Protein AF-R9HM45-F1 (afdb_monomer_lite)

Secondary structure (DSSP, 8-state):
------TT-SPPPEETTEEHHHHHHHHHHHHHHHHHHHHHHHHHHTTSS-HHHHHHHHHHHHHHHHHHHHHHHHHHHS-SSS----------HHHHHHH--

Sequence (101 aa):
MDFPVRKGLEAPLKVHGMYTRYFCIYCVVVGVMALVAVSFLTSAMSGKGSFLSFIVVLLIVAGISVAIRVVFINLSTEKKYTRFRKKVFVISNKDLLHSLK

pLDDT: mean 74.51, std 15.96, range [38.84, 94.06]

Organism: NCBI:txid1235787

Radius of gyration: 24.83 Å; chains: 1; bounding box: 42×24×76 Å

Foldseek 3Di:
DDDPDPPPPDDQDADVLAHPVLVVVLVVVLVVLVVVLVVQVVCVVVVNHDPVVSVVSVVVSVVVSVVSVVVRSVVSVPDPDDDPPPPPDPDDPVNVVVVVD

Structure (mmCIF, N/CA/C/O backbone):
data_AF-R9HM45-F1
#
_entry.id   AF-R9HM45-F1
#
loop_
_atom_site.group_PDB
_atom_site.id
_atom_site.type_symbol
_atom_site.label_atom_id
_atom_site.label_alt_id
_atom_site.label_comp_id
_atom_site.label_asym_id
_atom_site.label_entity_id
_atom_site.label_seq_id
_atom_site.pdbx_PDB_ins_code
_atom_site.Cartn_x
_atom_site.Cartn_y
_atom_site.Cartn_z
_atom_site.occupancy
_atom_site.B_iso_or_equiv
_atom_site.auth_seq_id
_atom_site.auth_comp_id
_atom_site.auth_asym_id
_atom_site.auth_atom_id
_atom_site.pdbx_PDB_model_num
ATOM 1 N N . MET A 1 1 ? -2.650 -6.641 48.552 1.00 40.75 1 MET A N 1
ATOM 2 C CA . MET A 1 1 ? -2.925 -5.279 48.036 1.00 40.75 1 MET A CA 1
ATOM 3 C C . MET A 1 1 ? -3.455 -5.458 46.628 1.00 40.75 1 MET A C 1
ATOM 5 O O . MET A 1 1 ? -2.704 -5.341 45.667 1.00 40.75 1 MET A O 1
ATOM 9 N N . ASP A 1 2 ? -4.725 -5.828 46.515 1.00 38.84 2 ASP A N 1
ATOM 10 C CA . ASP A 1 2 ? -5.346 -6.153 45.234 1.00 38.84 2 ASP A CA 1
ATOM 11 C C . ASP A 1 2 ? -6.107 -4.930 44.745 1.00 38.84 2 ASP A C 1
ATOM 13 O O . ASP A 1 2 ? -7.274 -4.706 45.060 1.00 38.84 2 ASP A O 1
ATOM 17 N N . PHE A 1 3 ? -5.396 -4.076 44.015 1.00 47.94 3 PHE A N 1
ATOM 18 C CA . PHE A 1 3 ? -6.027 -2.981 43.298 1.00 47.94 3 PHE A CA 1
ATOM 19 C C . PHE A 1 3 ? -6.924 -3.586 42.208 1.00 47.94 3 PHE A C 1
ATOM 21 O O . PHE A 1 3 ? -6.428 -4.376 41.399 1.00 47.94 3 PHE A O 1
ATOM 28 N N . PRO A 1 4 ? -8.220 -3.233 42.127 1.00 49.06 4 PRO A N 1
ATOM 29 C CA . PRO A 1 4 ? -9.076 -3.675 41.037 1.00 49.06 4 PRO A CA 1
ATOM 30 C C . PRO A 1 4 ? -8.650 -2.959 39.752 1.00 49.06 4 PRO A C 1
ATOM 32 O O . PRO A 1 4 ? -9.184 -1.916 39.370 1.00 49.06 4 PRO A O 1
ATOM 35 N N . VAL A 1 5 ? -7.646 -3.508 39.072 1.00 51.22 5 VAL A N 1
ATOM 36 C CA . VAL A 1 5 ? -7.232 -3.037 37.754 1.00 51.22 5 VAL A CA 1
ATOM 37 C C . VAL A 1 5 ? -8.321 -3.450 36.769 1.00 51.22 5 VAL A C 1
ATOM 39 O O . VAL A 1 5 ? -8.532 -4.635 36.505 1.00 51.22 5 VAL A O 1
ATOM 42 N N . ARG A 1 6 ? -9.046 -2.473 36.213 1.00 48.34 6 ARG A N 1
ATOM 43 C CA . ARG A 1 6 ? -10.008 -2.723 35.132 1.00 48.34 6 ARG A CA 1
ATOM 44 C C . ARG A 1 6 ? -9.257 -3.221 33.891 1.00 48.34 6 ARG A C 1
ATOM 46 O O . ARG A 1 6 ? -8.778 -2.419 33.091 1.00 48.34 6 ARG A O 1
ATOM 53 N N . LYS A 1 7 ? -9.195 -4.543 33.697 1.00 47.22 7 LYS A N 1
ATOM 54 C CA . LYS A 1 7 ? -8.789 -5.144 32.417 1.00 47.22 7 LYS A CA 1
ATOM 55 C C . LYS A 1 7 ? -9.766 -4.688 31.331 1.00 47.22 7 LYS A C 1
ATOM 57 O O . LYS A 1 7 ? -10.971 -4.912 31.440 1.00 47.22 7 LYS A O 1
ATOM 62 N N . GLY A 1 8 ? -9.248 -3.997 30.316 1.00 51.00 8 GLY A N 1
ATOM 6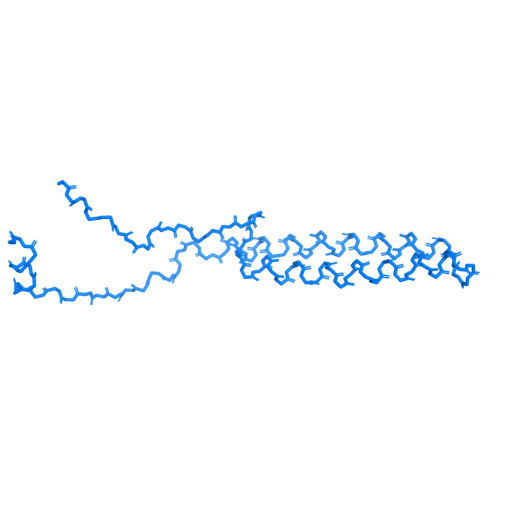3 C CA . GLY A 1 8 ? -10.043 -3.358 29.258 1.00 51.00 8 GLY A CA 1
ATOM 64 C C . GLY A 1 8 ? -9.914 -1.833 29.169 1.00 51.00 8 GLY A C 1
ATOM 65 O O . GLY A 1 8 ? -10.524 -1.240 28.283 1.00 51.00 8 GLY A O 1
ATOM 66 N N . LEU A 1 9 ? -9.111 -1.201 30.038 1.00 48.62 9 LEU A N 1
ATOM 67 C CA . LEU A 1 9 ? -8.637 0.183 29.858 1.00 48.62 9 LEU A CA 1
ATOM 68 C C . LEU A 1 9 ? -7.370 0.275 28.987 1.00 48.62 9 LEU A C 1
ATOM 70 O O . LEU A 1 9 ? -6.765 1.337 28.865 1.00 48.62 9 LEU A O 1
ATOM 74 N N . GLU A 1 10 ? -6.939 -0.843 28.413 1.00 54.09 10 GLU A N 1
ATOM 75 C CA . GLU A 1 10 ? -5.781 -0.897 27.535 1.00 54.09 10 GLU A CA 1
ATOM 76 C C . GLU A 1 10 ? -6.170 -0.250 26.210 1.00 54.09 10 GLU 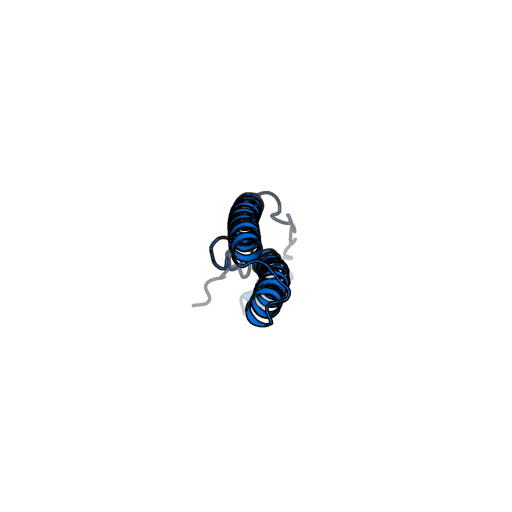A C 1
ATOM 78 O O . GLU A 1 10 ? -7.077 -0.713 25.510 1.00 54.09 10 GLU A O 1
ATOM 83 N N . ALA A 1 11 ? -5.517 0.866 25.881 1.00 56.66 11 ALA A N 1
ATOM 84 C CA . ALA A 1 11 ? -5.691 1.475 24.579 1.00 56.66 11 ALA A CA 1
ATOM 85 C C . ALA A 1 11 ? -5.301 0.421 23.527 1.00 56.66 11 ALA A C 1
ATOM 87 O O . ALA A 1 11 ? -4.177 -0.081 23.577 1.00 56.66 11 ALA A O 1
ATOM 88 N N . PRO A 1 12 ? -6.200 0.052 22.597 1.00 61.69 12 PRO A N 1
ATOM 89 C CA . PRO A 1 12 ? -5.870 -0.881 21.526 1.00 61.69 12 PRO A CA 1
ATOM 90 C C . PRO A 1 12 ? -4.562 -0.459 20.853 1.00 61.69 12 PRO A C 1
ATOM 92 O O . PRO A 1 12 ? -4.436 0.693 20.428 1.00 61.69 12 PRO A O 1
ATOM 95 N N . LEU A 1 13 ? -3.600 -1.387 20.794 1.00 62.00 13 LEU A N 1
ATOM 96 C CA . LEU A 1 13 ? -2.251 -1.125 20.301 1.00 62.00 13 LEU A CA 1
ATOM 97 C C . LEU A 1 13 ? -2.327 -0.511 18.895 1.00 62.00 13 LEU A C 1
ATOM 99 O O . LEU A 1 13 ? -2.862 -1.117 17.961 1.00 62.00 13 LEU A O 1
ATOM 103 N N . LYS A 1 14 ? -1.812 0.712 18.756 1.00 66.19 14 LYS A N 1
ATOM 104 C CA . LYS A 1 14 ? -1.684 1.391 17.468 1.00 66.19 14 LYS A CA 1
ATOM 105 C C . LYS A 1 14 ? -0.260 1.220 16.969 1.00 66.19 14 LYS A C 1
ATOM 107 O O . LYS A 1 14 ? 0.674 1.753 17.559 1.00 66.19 14 LYS A O 1
ATOM 112 N N . VAL A 1 15 ? -0.099 0.511 15.862 1.00 67.75 15 VAL A N 1
ATOM 113 C CA . VAL A 1 15 ? 1.180 0.401 15.161 1.00 67.75 15 VAL A CA 1
ATOM 114 C C . VAL A 1 15 ? 1.246 1.564 14.175 1.00 67.75 15 VAL A C 1
ATOM 116 O O . VAL A 1 15 ? 0.390 1.678 13.301 1.00 67.75 15 VAL A O 1
ATOM 119 N N . HIS A 1 16 ? 2.216 2.472 14.338 1.00 67.12 16 HIS A N 1
ATOM 120 C CA . HIS A 1 16 ? 2.373 3.654 13.471 1.00 67.12 16 HIS A CA 1
ATOM 121 C C . HIS A 1 16 ? 1.094 4.519 13.334 1.00 67.12 16 HIS A C 1
ATOM 123 O O . HIS A 1 16 ? 0.781 5.028 12.260 1.00 67.12 16 HIS A O 1
ATOM 129 N N . GLY A 1 17 ? 0.322 4.673 14.417 1.00 68.25 17 GLY A N 1
ATOM 130 C CA . GLY A 1 17 ? -0.931 5.448 14.421 1.00 68.25 17 GLY A CA 1
ATOM 131 C C . GLY A 1 17 ? -2.160 4.709 13.863 1.00 68.25 17 GLY A C 1
ATOM 132 O O . GLY A 1 17 ? -3.287 5.194 13.999 1.00 68.25 17 GLY A O 1
ATOM 133 N N . MET A 1 18 ? -1.983 3.503 13.316 1.00 76.62 18 MET A N 1
ATOM 134 C CA . MET A 1 18 ? -3.048 2.654 12.773 1.00 76.62 18 MET A CA 1
ATOM 135 C C . MET A 1 18 ? -3.385 1.501 13.723 1.00 76.62 18 MET A C 1
ATOM 137 O O . MET A 1 18 ? -2.506 0.919 14.354 1.00 76.62 18 MET A O 1
ATOM 141 N N . TYR A 1 19 ? -4.665 1.135 13.824 1.00 76.50 19 TYR A N 1
ATOM 142 C CA . TYR A 1 19 ? -5.049 -0.123 14.472 1.00 76.50 19 TYR A CA 1
ATOM 143 C C . TYR A 1 19 ? -4.401 -1.315 13.763 1.00 76.50 19 TYR A C 1
ATOM 145 O O . TYR A 1 19 ? -4.341 -1.336 12.533 1.00 76.50 19 TYR A O 1
ATOM 153 N N . THR A 1 20 ? -4.022 -2.349 14.520 1.00 77.31 20 THR A N 1
ATOM 154 C CA . THR A 1 20 ? -3.351 -3.554 13.997 1.00 77.31 20 THR A CA 1
ATOM 155 C C . THR A 1 20 ? -4.062 -4.167 12.785 1.00 77.31 20 THR A C 1
ATOM 157 O O . THR A 1 20 ? -3.410 -4.538 11.818 1.00 77.31 20 THR A O 1
ATOM 160 N N . ARG A 1 21 ? -5.405 -4.197 12.774 1.00 78.25 21 ARG A N 1
ATOM 161 C CA . ARG A 1 21 ? -6.189 -4.703 11.629 1.00 78.25 21 ARG A CA 1
ATOM 162 C C . ARG A 1 21 ? -5.963 -3.893 10.346 1.00 78.25 21 ARG A C 1
ATOM 164 O O . ARG A 1 21 ? -5.750 -4.480 9.292 1.00 78.25 21 ARG A O 1
ATOM 171 N N . TYR A 1 22 ? -5.992 -2.562 10.435 1.00 80.56 22 TYR A N 1
ATOM 172 C CA . TYR A 1 22 ? -5.760 -1.687 9.280 1.00 80.56 22 TYR A CA 1
ATOM 173 C C . TYR A 1 22 ? -4.293 -1.683 8.858 1.00 80.56 22 TYR A C 1
ATOM 175 O O . TYR A 1 22 ? -4.007 -1.611 7.669 1.00 80.56 22 TYR A O 1
ATOM 183 N N . PHE A 1 23 ? -3.371 -1.812 9.814 1.00 83.56 23 PHE A N 1
ATOM 184 C CA . PHE A 1 23 ? -1.947 -1.957 9.530 1.00 83.56 23 PHE A CA 1
ATOM 185 C C . PHE A 1 23 ? -1.655 -3.224 8.713 1.00 83.56 23 PHE A C 1
ATOM 187 O O . PHE A 1 23 ? -0.977 -3.139 7.696 1.00 83.56 23 PHE A O 1
ATOM 194 N N . CYS A 1 24 ? -2.234 -4.375 9.077 1.00 85.19 24 CYS A N 1
ATOM 195 C CA . CYS A 1 24 ? -2.079 -5.604 8.294 1.00 85.19 24 CYS A CA 1
ATOM 196 C C . CYS A 1 24 ? -2.601 -5.451 6.856 1.00 85.19 24 CYS A C 1
ATOM 198 O O . CYS A 1 24 ? -1.909 -5.833 5.917 1.00 85.19 24 CYS A O 1
ATOM 200 N N . ILE A 1 25 ? -3.786 -4.856 6.671 1.00 87.00 25 ILE A N 1
ATOM 201 C CA . ILE A 1 25 ? -4.352 -4.609 5.331 1.00 87.00 25 ILE A CA 1
ATOM 202 C C . ILE A 1 25 ? -3.442 -3.672 4.528 1.00 87.00 25 ILE A C 1
ATOM 204 O O . ILE A 1 25 ? -3.136 -3.955 3.373 1.00 87.00 25 ILE A O 1
ATOM 208 N N . TYR A 1 26 ? -2.964 -2.592 5.149 1.00 87.44 26 TYR A N 1
ATOM 209 C CA . TYR A 1 26 ? -2.021 -1.663 4.533 1.00 87.44 26 TYR A CA 1
ATOM 210 C C . TYR A 1 26 ? -0.742 -2.368 4.068 1.00 87.44 26 TYR A C 1
ATOM 212 O O . TYR A 1 26 ? -0.329 -2.180 2.927 1.00 87.44 26 TYR A O 1
ATOM 220 N N . CYS A 1 27 ? -0.153 -3.227 4.904 1.00 88.50 27 CYS A N 1
ATOM 221 C CA . CYS A 1 27 ? 1.036 -3.996 4.540 1.00 88.50 27 CYS A CA 1
ATOM 222 C C . CYS A 1 27 ? 0.800 -4.907 3.331 1.00 88.50 27 CYS A C 1
ATOM 224 O O . CYS A 1 27 ? 1.654 -4.963 2.451 1.00 88.50 27 CYS A O 1
ATOM 226 N N . VAL A 1 28 ? -0.351 -5.583 3.255 1.00 92.12 28 VAL A N 1
ATOM 227 C CA . VAL A 1 28 ? -0.692 -6.431 2.100 1.00 92.12 28 VAL A CA 1
ATOM 228 C C . VAL A 1 28 ? -0.814 -5.590 0.830 1.00 92.12 28 VAL A C 1
ATOM 230 O O . VAL A 1 28 ? -0.209 -5.928 -0.185 1.00 92.12 28 VAL A O 1
ATOM 233 N N . VAL A 1 29 ? -1.534 -4.466 0.887 1.00 91.00 29 VAL A N 1
ATOM 234 C CA . VAL A 1 29 ? -1.713 -3.572 -0.269 1.00 91.00 29 VAL A CA 1
ATOM 235 C C . VAL A 1 29 ? -0.374 -3.006 -0.744 1.00 91.00 29 VAL A C 1
ATOM 237 O O . VAL A 1 29 ? -0.073 -3.061 -1.934 1.00 91.00 29 VAL A O 1
ATOM 240 N N . VAL A 1 30 ? 0.460 -2.511 0.173 1.00 90.56 30 VAL A N 1
ATOM 241 C CA . VAL A 1 30 ? 1.797 -1.996 -0.161 1.00 90.56 30 VAL A CA 1
ATOM 242 C C . VAL A 1 30 ? 2.691 -3.101 -0.721 1.00 90.56 30 VAL A C 1
ATOM 244 O O . VAL A 1 30 ? 3.417 -2.855 -1.680 1.00 90.56 30 VAL A O 1
ATOM 247 N N . GLY A 1 31 ? 2.609 -4.320 -0.184 1.00 92.75 31 GLY A N 1
ATOM 248 C CA . GLY A 1 31 ? 3.341 -5.476 -0.698 1.00 92.75 31 GLY A CA 1
ATOM 249 C C . GLY A 1 31 ? 2.978 -5.805 -2.148 1.00 92.75 31 GLY A C 1
ATOM 250 O O . GLY A 1 31 ? 3.867 -5.957 -2.981 1.00 92.75 31 GLY A O 1
ATOM 251 N N . VAL A 1 32 ? 1.683 -5.831 -2.482 1.00 94.06 32 VAL A N 1
ATOM 252 C CA . VAL A 1 32 ? 1.219 -6.043 -3.866 1.00 94.06 32 VAL A CA 1
ATOM 253 C C . VAL A 1 32 ? 1.712 -4.924 -4.788 1.00 94.06 32 VAL A C 1
ATOM 255 O O . VAL A 1 32 ? 2.237 -5.197 -5.865 1.00 94.06 32 VAL A O 1
ATOM 258 N N . MET A 1 33 ? 1.615 -3.667 -4.352 1.00 91.69 33 MET A N 1
ATOM 259 C CA . MET A 1 33 ? 2.107 -2.521 -5.124 1.00 91.69 33 MET A CA 1
ATOM 260 C C . MET A 1 33 ? 3.626 -2.575 -5.355 1.00 91.69 33 MET A C 1
ATOM 262 O O . MET A 1 33 ? 4.103 -2.226 -6.435 1.00 91.69 33 MET A O 1
ATOM 266 N N . ALA A 1 34 ? 4.393 -3.058 -4.374 1.00 91.50 34 ALA A N 1
ATOM 267 C CA . ALA A 1 34 ? 5.831 -3.258 -4.512 1.00 91.50 34 ALA A CA 1
ATOM 268 C C . ALA A 1 34 ? 6.164 -4.356 -5.534 1.00 91.50 34 ALA A C 1
ATOM 270 O O . ALA A 1 34 ? 7.063 -4.167 -6.350 1.00 91.50 34 ALA A O 1
ATOM 271 N N . LEU A 1 35 ? 5.412 -5.464 -5.556 1.00 93.62 35 LEU A N 1
ATOM 272 C CA . LEU A 1 35 ? 5.580 -6.513 -6.572 1.00 93.62 35 LEU A CA 1
ATOM 273 C C . LEU A 1 35 ? 5.329 -5.983 -7.989 1.00 93.62 35 LEU A C 1
ATOM 275 O O . LEU A 1 35 ? 6.071 -6.321 -8.915 1.00 93.62 35 LEU A O 1
ATOM 279 N N . VAL A 1 36 ? 4.333 -5.108 -8.160 1.00 89.75 36 VAL A N 1
ATOM 280 C CA . VAL A 1 36 ? 4.086 -4.431 -9.441 1.00 89.75 36 VAL A CA 1
ATOM 281 C C . VAL A 1 36 ? 5.298 -3.583 -9.833 1.00 89.75 36 VAL A C 1
ATOM 283 O O . VAL A 1 36 ? 5.805 -3.727 -10.943 1.00 89.75 36 VAL A O 1
ATOM 286 N N . ALA A 1 37 ? 5.826 -2.763 -8.920 1.00 89.00 37 ALA A N 1
ATOM 287 C CA . ALA A 1 37 ? 7.004 -1.937 -9.192 1.00 89.00 37 ALA A CA 1
ATOM 288 C C . ALA A 1 37 ? 8.239 -2.775 -9.576 1.00 89.00 37 ALA A C 1
ATOM 290 O O . ALA A 1 37 ? 8.928 -2.449 -10.544 1.00 89.00 37 ALA A O 1
ATOM 291 N N . VAL A 1 38 ? 8.484 -3.890 -8.878 1.00 91.25 38 VAL A N 1
ATOM 292 C CA . VAL A 1 38 ? 9.568 -4.831 -9.209 1.00 91.25 38 VAL A CA 1
ATOM 293 C C . VAL A 1 38 ? 9.362 -5.449 -10.593 1.00 91.25 38 VAL A C 1
ATOM 295 O O . VAL A 1 38 ? 10.313 -5.545 -11.358 1.00 91.25 38 VAL A O 1
ATOM 298 N N . SER A 1 39 ? 8.129 -5.790 -10.971 1.00 89.50 39 SER A N 1
ATOM 299 C CA . SER A 1 39 ? 7.830 -6.351 -12.298 1.00 89.50 39 SER A CA 1
ATOM 300 C C . SER A 1 39 ? 8.179 -5.377 -13.435 1.00 89.50 39 SER A C 1
ATOM 302 O O . SER A 1 39 ? 8.745 -5.774 -14.459 1.00 89.50 39 SER A O 1
ATOM 304 N N . PHE A 1 40 ? 7.902 -4.082 -13.244 1.00 86.62 40 PHE A N 1
ATOM 305 C CA . PHE A 1 40 ? 8.315 -3.035 -14.184 1.00 86.62 40 PHE A CA 1
ATOM 306 C C . PHE A 1 40 ? 9.835 -2.844 -14.206 1.00 86.62 40 PHE A C 1
ATOM 308 O O . PHE A 1 40 ? 10.403 -2.662 -15.284 1.00 86.62 40 PHE A O 1
ATOM 315 N N . LEU A 1 41 ? 10.505 -2.949 -13.053 1.00 87.19 41 LEU A N 1
ATOM 316 C CA . LEU A 1 41 ? 11.967 -2.910 -12.979 1.00 87.19 41 LEU A CA 1
ATOM 317 C C . LEU A 1 41 ? 12.593 -4.066 -13.769 1.00 87.19 41 LEU A C 1
ATOM 319 O O . LEU A 1 41 ? 13.470 -3.840 -14.597 1.00 87.19 41 LEU A O 1
ATOM 323 N N . THR A 1 42 ? 12.105 -5.293 -13.575 1.00 89.12 42 THR A N 1
ATOM 324 C CA . THR A 1 42 ? 12.570 -6.475 -14.313 1.00 89.12 42 THR A CA 1
ATOM 325 C C . THR A 1 42 ? 12.343 -6.319 -15.817 1.00 89.12 42 THR A C 1
ATOM 327 O O . THR A 1 42 ? 13.216 -6.652 -16.618 1.00 89.12 42 THR A O 1
ATOM 330 N N . SER A 1 43 ? 11.204 -5.748 -16.216 1.00 87.25 43 SER A N 1
ATOM 331 C CA . SER A 1 43 ? 10.888 -5.481 -17.625 1.00 87.25 43 SER A CA 1
ATOM 332 C C . SER A 1 43 ? 11.835 -4.451 -18.252 1.00 87.25 43 SER A C 1
ATOM 334 O O . SER A 1 43 ? 12.271 -4.631 -19.392 1.00 87.25 43 SER A O 1
ATOM 336 N N . ALA A 1 44 ? 12.196 -3.403 -17.505 1.00 87.56 44 ALA A N 1
ATOM 337 C CA . ALA A 1 44 ? 13.177 -2.408 -17.930 1.00 87.56 44 ALA A CA 1
ATOM 338 C C . ALA A 1 44 ? 14.593 -3.006 -18.026 1.00 87.56 44 ALA A C 1
ATOM 340 O O . ALA A 1 44 ? 15.280 -2.791 -19.021 1.00 87.56 44 ALA A O 1
ATOM 341 N N . MET A 1 45 ? 15.007 -3.819 -17.047 1.00 86.44 45 MET A N 1
ATOM 342 C CA . MET A 1 45 ? 16.310 -4.500 -17.060 1.00 86.44 45 MET A CA 1
ATOM 343 C C . MET A 1 45 ? 16.445 -5.510 -18.205 1.00 86.44 45 MET A C 1
ATOM 345 O O . MET A 1 45 ? 17.529 -5.678 -18.752 1.00 86.44 45 MET A O 1
ATOM 349 N N . SER A 1 46 ? 15.349 -6.158 -18.603 1.00 86.25 46 SER A N 1
ATOM 350 C CA . SER A 1 46 ? 15.330 -7.097 -19.730 1.00 86.25 46 SER A CA 1
ATOM 351 C C . SER A 1 46 ? 15.376 -6.409 -21.108 1.00 86.25 46 SER A C 1
ATOM 353 O O . SER A 1 46 ? 15.292 -7.104 -22.121 1.00 86.25 46 SER A O 1
ATOM 355 N N . GLY A 1 47 ? 15.441 -5.072 -21.180 1.00 79.06 47 GLY A N 1
ATOM 356 C CA . GLY A 1 47 ? 15.491 -4.308 -22.436 1.00 79.06 47 GLY A CA 1
ATOM 357 C C . GLY A 1 47 ? 14.176 -4.264 -23.225 1.00 79.06 47 GLY A C 1
ATOM 358 O O . GLY A 1 47 ? 14.124 -3.675 -24.300 1.00 79.06 47 GLY A O 1
ATOM 359 N N . LYS A 1 48 ? 13.101 -4.868 -22.701 1.00 78.69 48 LYS A N 1
ATOM 360 C CA . LYS A 1 48 ? 11.753 -4.852 -23.302 1.00 78.69 48 LYS A CA 1
ATOM 361 C C . LYS A 1 48 ? 10.927 -3.642 -22.860 1.00 78.69 48 LYS A C 1
ATOM 363 O O . LYS A 1 48 ? 9.927 -3.322 -23.492 1.00 78.69 48 LYS A O 1
ATOM 368 N N . GLY A 1 49 ? 11.322 -2.994 -21.765 1.00 75.81 49 GLY A N 1
ATOM 369 C CA . GLY A 1 49 ? 10.639 -1.841 -21.187 1.00 75.81 49 GLY A CA 1
ATOM 370 C C . GLY A 1 49 ? 11.481 -0.569 -21.217 1.00 75.81 49 GLY A C 1
ATOM 371 O O . GLY A 1 49 ? 12.707 -0.608 -21.260 1.00 75.81 49 GLY A O 1
ATOM 372 N N . SER A 1 50 ? 10.805 0.578 -21.144 1.00 84.88 50 SER A N 1
ATOM 373 C CA . SER A 1 50 ? 11.453 1.886 -21.022 1.00 84.88 50 SER A CA 1
ATOM 374 C C . SER A 1 50 ? 11.726 2.228 -19.556 1.00 84.88 50 SER A C 1
ATOM 376 O O . SER A 1 50 ? 10.817 2.166 -18.725 1.00 84.88 50 SER A O 1
ATOM 378 N N . PHE A 1 51 ? 12.946 2.663 -19.230 1.00 84.25 51 PHE A N 1
ATOM 379 C CA . PHE A 1 51 ? 13.305 3.109 -17.877 1.00 84.25 51 PHE A CA 1
ATOM 380 C C . PHE A 1 51 ? 12.433 4.281 -17.392 1.00 84.25 51 PHE A C 1
ATOM 382 O O . PHE A 1 51 ? 12.057 4.339 -16.224 1.00 84.25 51 PHE A O 1
ATOM 389 N N . LEU A 1 52 ? 12.013 5.164 -18.306 1.00 86.19 52 LEU A N 1
ATOM 390 C CA . LEU A 1 52 ? 11.075 6.249 -17.998 1.00 86.19 52 LEU A CA 1
ATOM 391 C C . LEU A 1 52 ? 9.727 5.723 -17.492 1.00 86.19 52 LEU A C 1
ATOM 393 O O . LEU A 1 52 ? 9.180 6.264 -16.534 1.00 86.19 52 LEU A O 1
ATOM 397 N N . SER A 1 53 ? 9.213 4.642 -18.089 1.00 85.19 53 SER A N 1
ATOM 398 C CA . SER A 1 53 ? 7.951 4.036 -17.647 1.00 85.19 53 SER A CA 1
ATOM 399 C C . SER A 1 53 ? 8.050 3.484 -16.223 1.00 85.19 53 SER A C 1
ATOM 401 O O . SER A 1 53 ? 7.123 3.655 -15.434 1.00 85.19 53 SER A O 1
ATOM 403 N N . PHE A 1 54 ? 9.205 2.920 -15.854 1.00 87.50 54 PHE A N 1
ATOM 404 C CA . PHE A 1 54 ? 9.470 2.465 -14.491 1.00 87.50 54 PHE A CA 1
ATOM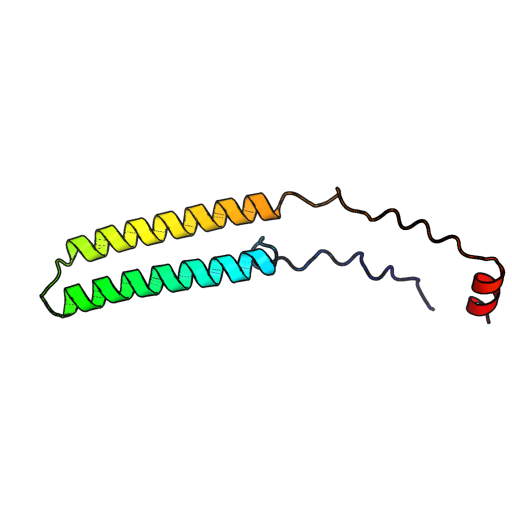 405 C C . PHE A 1 54 ? 9.463 3.629 -13.490 1.00 87.50 54 PHE A C 1
ATOM 407 O O . PHE A 1 54 ? 8.798 3.530 -12.460 1.00 87.50 54 PHE A O 1
ATOM 414 N N . ILE A 1 55 ? 10.131 4.746 -13.802 1.00 89.50 55 ILE A N 1
ATOM 415 C CA . ILE A 1 55 ? 10.151 5.932 -12.928 1.00 89.50 55 ILE A CA 1
ATOM 416 C C . ILE A 1 55 ? 8.732 6.469 -12.707 1.00 89.50 55 ILE A C 1
ATOM 418 O O . ILE A 1 55 ? 8.346 6.742 -11.571 1.00 89.50 55 ILE A O 1
ATOM 422 N N . VAL A 1 56 ? 7.940 6.595 -13.776 1.00 91.50 56 VAL A N 1
ATOM 423 C CA . VAL A 1 56 ? 6.560 7.097 -13.688 1.00 91.50 56 VAL A CA 1
ATOM 424 C C . VAL A 1 56 ? 5.701 6.180 -12.815 1.00 91.50 56 VAL A C 1
ATOM 426 O O . VAL A 1 56 ? 5.015 6.660 -11.913 1.00 91.50 56 VAL A O 1
ATOM 429 N N . VAL A 1 57 ? 5.778 4.861 -13.023 1.00 90.69 57 VAL A N 1
ATOM 430 C CA . VAL A 1 57 ? 5.058 3.882 -12.194 1.00 90.69 57 VAL A CA 1
ATOM 431 C C . VAL A 1 57 ? 5.500 3.970 -10.733 1.00 90.69 57 VAL A C 1
ATOM 433 O O . VAL A 1 57 ? 4.653 3.962 -9.843 1.00 90.69 57 VAL A O 1
ATOM 436 N N . LEU A 1 58 ? 6.798 4.115 -10.467 1.00 91.06 58 LEU A N 1
ATOM 437 C CA . LEU A 1 58 ? 7.331 4.217 -9.109 1.00 91.06 58 LEU A CA 1
ATOM 438 C C . LEU A 1 58 ? 6.812 5.463 -8.380 1.00 91.06 58 LEU A C 1
ATOM 440 O O . LEU A 1 58 ? 6.410 5.362 -7.221 1.00 91.06 58 LEU A O 1
ATOM 444 N N . LEU A 1 59 ? 6.750 6.614 -9.056 1.00 93.69 59 LEU A N 1
ATOM 445 C CA . LEU A 1 59 ? 6.182 7.844 -8.492 1.00 93.69 59 LEU A CA 1
ATOM 446 C C . LEU A 1 59 ? 4.692 7.689 -8.163 1.00 93.69 59 LEU A C 1
ATOM 448 O O . LEU A 1 59 ? 4.251 8.108 -7.092 1.00 93.69 59 LEU A O 1
ATOM 452 N N . ILE A 1 60 ? 3.925 7.047 -9.048 1.00 92.56 60 ILE A N 1
ATOM 453 C CA . ILE A 1 60 ? 2.499 6.776 -8.829 1.00 92.56 60 ILE A CA 1
ATOM 454 C C . ILE A 1 60 ? 2.313 5.836 -7.631 1.00 92.56 60 ILE A C 1
ATOM 456 O O . ILE A 1 60 ? 1.519 6.124 -6.736 1.00 92.56 60 ILE A O 1
ATOM 460 N N . VAL A 1 61 ? 3.074 4.739 -7.575 1.00 92.44 61 VAL A N 1
ATOM 461 C CA . VAL A 1 61 ? 3.039 3.770 -6.469 1.00 92.44 61 VAL A CA 1
ATOM 462 C C . VAL A 1 61 ? 3.389 4.448 -5.142 1.00 92.44 61 VAL A C 1
ATOM 464 O O . VAL A 1 61 ? 2.680 4.260 -4.150 1.00 92.44 61 VAL A O 1
ATOM 467 N N . ALA A 1 62 ? 4.435 5.277 -5.123 1.00 90.88 62 ALA A N 1
ATOM 468 C CA . ALA A 1 62 ? 4.834 6.039 -3.947 1.00 90.88 62 ALA A CA 1
ATOM 469 C C . ALA A 1 62 ? 3.719 6.996 -3.495 1.00 90.88 62 ALA A C 1
ATOM 471 O O . ALA A 1 62 ? 3.329 6.968 -2.326 1.00 90.88 62 ALA A O 1
ATOM 472 N N . GLY A 1 63 ? 3.140 7.770 -4.417 1.00 92.94 63 GLY A N 1
ATOM 473 C CA . GLY A 1 63 ? 2.037 8.688 -4.124 1.00 92.94 63 GLY A CA 1
ATOM 474 C C . GLY A 1 63 ? 0.807 7.976 -3.552 1.00 92.94 63 GLY A C 1
ATOM 475 O O . GLY A 1 63 ? 0.285 8.376 -2.508 1.00 92.94 63 GLY A O 1
ATOM 476 N N . ILE A 1 64 ? 0.391 6.870 -4.176 1.00 92.25 64 ILE A N 1
ATOM 477 C CA . ILE A 1 64 ? -0.733 6.048 -3.708 1.00 92.25 64 ILE A CA 1
ATOM 478 C C . ILE A 1 64 ? -0.447 5.484 -2.311 1.00 92.25 64 ILE A C 1
ATOM 480 O O . ILE A 1 64 ? -1.318 5.534 -1.442 1.00 92.25 64 ILE A O 1
ATOM 484 N N . SER A 1 65 ? 0.771 4.995 -2.053 1.00 90.75 65 SER A N 1
ATOM 485 C CA . SER A 1 65 ? 1.129 4.432 -0.744 1.00 90.75 65 SER A CA 1
ATOM 486 C C . SER A 1 65 ? 0.989 5.455 0.391 1.00 90.75 65 SER A C 1
ATOM 488 O O . SER A 1 65 ? 0.433 5.144 1.448 1.00 90.75 65 SER A O 1
ATOM 490 N N . VAL A 1 66 ? 1.407 6.703 0.149 1.00 89.62 66 VAL A N 1
ATOM 491 C CA . VAL A 1 66 ? 1.294 7.801 1.116 1.00 89.62 66 VAL A CA 1
ATOM 492 C C . VAL A 1 66 ? -0.168 8.186 1.329 1.00 89.62 66 VAL A C 1
ATOM 494 O O . VAL A 1 66 ? -0.603 8.296 2.476 1.00 89.62 66 VAL A O 1
ATOM 497 N N . ALA A 1 67 ? -0.946 8.332 0.254 1.00 89.62 67 ALA A N 1
ATOM 498 C CA . ALA A 1 67 ? -2.364 8.675 0.339 1.00 89.62 67 ALA A CA 1
ATOM 499 C C . ALA A 1 67 ? -3.152 7.634 1.151 1.00 89.62 67 ALA A C 1
ATOM 501 O O . ALA A 1 67 ? -3.880 7.981 2.083 1.00 89.62 67 ALA A O 1
ATOM 502 N N . ILE A 1 68 ? -2.941 6.347 0.861 1.00 87.81 68 ILE A N 1
ATOM 503 C CA . ILE A 1 68 ? -3.567 5.237 1.585 1.00 87.81 68 ILE A CA 1
ATOM 504 C C . ILE A 1 68 ? -3.184 5.275 3.072 1.00 87.81 68 ILE A C 1
ATOM 506 O O . ILE A 1 68 ? -4.047 5.112 3.939 1.00 87.81 68 ILE A O 1
ATOM 510 N N . ARG A 1 69 ? -1.908 5.529 3.390 1.00 85.50 69 ARG A N 1
ATOM 511 C CA . ARG A 1 69 ? -1.439 5.645 4.776 1.00 85.50 69 ARG A CA 1
ATOM 512 C C . ARG A 1 69 ? -2.163 6.764 5.529 1.00 85.50 69 ARG A C 1
ATOM 514 O O . ARG A 1 69 ? -2.620 6.539 6.647 1.00 85.50 69 ARG A O 1
ATOM 521 N N . VAL A 1 70 ? -2.310 7.942 4.919 1.00 85.50 70 VAL A N 1
ATOM 522 C CA . VAL A 1 70 ? -3.029 9.081 5.518 1.00 85.50 70 VAL A CA 1
ATOM 523 C C . VAL A 1 70 ? -4.500 8.738 5.765 1.00 85.50 70 VAL A C 1
ATOM 525 O O . VAL A 1 70 ? -5.001 8.953 6.869 1.00 85.50 70 VAL A O 1
ATOM 528 N N . VAL A 1 71 ? -5.179 8.140 4.781 1.00 84.62 71 VAL A N 1
ATOM 529 C CA . VAL A 1 71 ? -6.589 7.732 4.906 1.00 84.62 71 VAL A CA 1
ATOM 530 C C . VAL A 1 71 ? -6.778 6.759 6.068 1.00 84.62 71 VAL A C 1
ATOM 532 O O . VAL A 1 71 ? -7.654 6.965 6.909 1.00 84.62 71 VAL A O 1
ATOM 535 N N . PHE A 1 72 ? -5.938 5.728 6.175 1.00 82.25 72 PHE A N 1
ATOM 536 C CA . PHE A 1 72 ? -6.061 4.762 7.264 1.00 82.25 72 PHE A CA 1
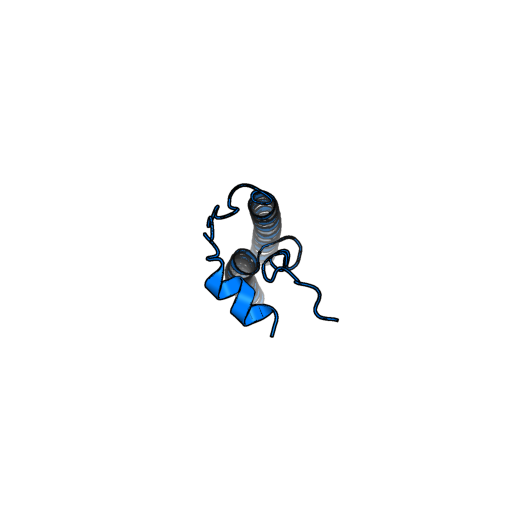ATOM 537 C C . PHE A 1 72 ? -5.698 5.333 8.642 1.00 82.25 72 PHE A C 1
ATOM 539 O O . PHE A 1 72 ? -6.293 4.916 9.637 1.00 82.25 72 PHE A O 1
ATOM 546 N N . ILE A 1 73 ? -4.755 6.278 8.732 1.00 79.31 73 ILE A N 1
ATOM 547 C CA . ILE A 1 73 ? -4.455 6.982 9.989 1.00 79.31 73 ILE A CA 1
ATOM 548 C C . ILE A 1 73 ? -5.667 7.809 10.434 1.00 79.31 73 ILE A C 1
ATOM 550 O O . ILE A 1 73 ? -6.075 7.726 11.597 1.00 79.31 73 ILE A O 1
ATOM 554 N N . ASN A 1 74 ? -6.293 8.546 9.514 1.00 78.56 74 ASN A N 1
ATOM 555 C CA . ASN A 1 74 ? -7.493 9.330 9.808 1.00 78.56 74 ASN A CA 1
ATOM 556 C C . ASN A 1 74 ? -8.647 8.426 10.263 1.00 78.56 74 ASN A C 1
ATOM 558 O O . ASN A 1 74 ? -9.243 8.658 11.315 1.00 78.56 74 ASN A O 1
ATOM 562 N N . LEU A 1 75 ? -8.878 7.316 9.558 1.00 72.62 75 LEU A N 1
ATOM 563 C CA . LEU A 1 75 ? -9.914 6.337 9.902 1.00 72.62 75 LEU A CA 1
ATOM 564 C C . LEU A 1 75 ? -9.645 5.611 11.237 1.00 72.62 75 LEU A C 1
ATOM 566 O O . LEU A 1 75 ? -10.566 5.147 11.905 1.00 72.62 75 LEU A O 1
ATOM 570 N N . SER A 1 76 ? -8.375 5.511 11.639 1.00 64.88 76 SER A N 1
ATOM 571 C CA . SER A 1 76 ? -7.923 4.947 12.920 1.00 64.88 76 SER A CA 1
ATOM 572 C C . SER A 1 76 ? -8.007 5.947 14.086 1.00 64.88 76 SER A C 1
ATOM 574 O O . SER A 1 76 ? -7.937 5.571 15.262 1.00 64.88 76 SER A O 1
ATOM 576 N N . THR A 1 77 ? -8.148 7.240 13.801 1.00 64.06 77 THR A N 1
ATOM 577 C CA . THR A 1 77 ? -8.270 8.290 14.825 1.00 64.06 77 THR A CA 1
ATOM 578 C C . THR A 1 77 ? -9.709 8.387 15.345 1.00 64.06 77 THR A C 1
ATOM 580 O O . THR A 1 77 ? -9.931 8.550 16.548 1.00 64.06 77 THR A O 1
ATOM 583 N N . GLU A 1 78 ? -10.682 8.139 14.471 1.00 56.53 78 GLU A N 1
ATOM 584 C CA . GLU A 1 78 ? -12.107 8.007 14.776 1.00 56.53 78 GLU A CA 1
ATOM 585 C C . GLU A 1 78 ? -12.416 6.680 15.494 1.00 56.53 78 GLU A C 1
ATOM 587 O O . GLU A 1 78 ? -12.592 5.652 14.842 1.00 56.53 78 GLU A O 1
ATOM 592 N N . LYS A 1 79 ? -12.467 6.689 16.838 1.00 54.47 79 LYS A N 1
ATOM 593 C CA . LYS A 1 79 ? -13.280 5.799 17.726 1.00 54.47 79 LYS A CA 1
ATOM 594 C C . LYS A 1 79 ? -12.754 5.765 19.159 1.00 54.47 79 LYS A C 1
ATOM 596 O O . LYS A 1 79 ? -12.717 4.723 19.811 1.00 54.47 79 LYS A O 1
ATOM 601 N N . LYS A 1 80 ? -12.355 6.916 19.693 1.00 49.25 80 LYS A N 1
ATOM 602 C CA . LYS A 1 80 ? -11.827 6.953 21.057 1.00 49.25 80 LYS A CA 1
ATOM 603 C C . LYS A 1 80 ? -12.923 6.788 22.134 1.00 49.25 80 LYS A C 1
ATOM 605 O O . LYS A 1 80 ? -12.579 6.373 23.231 1.00 49.25 80 LYS A O 1
ATOM 610 N N . TYR A 1 81 ? -14.223 6.998 21.833 1.00 47.84 81 TYR A N 1
ATOM 611 C CA . TYR A 1 81 ? -15.261 7.053 22.891 1.00 47.84 81 TYR A CA 1
ATOM 612 C C . TYR A 1 81 ? -16.677 6.507 22.590 1.00 47.84 81 TYR A C 1
ATOM 614 O O . TYR A 1 81 ? -17.530 6.555 23.471 1.00 47.84 81 TYR A O 1
ATOM 622 N N . THR A 1 82 ? -16.990 5.948 21.415 1.00 48.19 82 THR A N 1
ATOM 623 C CA . THR A 1 82 ? -18.400 5.620 21.074 1.00 48.19 82 THR A CA 1
ATOM 624 C C . THR A 1 82 ? -18.877 4.222 21.475 1.00 48.19 82 THR A C 1
ATOM 626 O O . THR A 1 82 ? -20.049 3.900 21.296 1.00 48.19 82 THR A O 1
ATOM 629 N N . ARG A 1 83 ? -18.009 3.360 22.021 1.00 48.75 83 ARG A N 1
ATOM 630 C CA . ARG A 1 83 ? -18.352 1.945 22.252 1.00 48.75 83 ARG A CA 1
ATOM 631 C C . ARG A 1 83 ? -17.962 1.417 23.628 1.00 48.75 83 ARG A C 1
ATOM 633 O O . ARG A 1 83 ? -17.569 0.258 23.751 1.00 48.75 83 ARG A O 1
ATOM 640 N N . PHE A 1 84 ? -18.128 2.218 24.680 1.00 52.75 84 PHE A N 1
ATOM 641 C CA . PHE A 1 84 ? -18.261 1.617 26.005 1.00 52.75 84 PHE A CA 1
ATOM 642 C C . PHE A 1 84 ? -19.536 0.780 25.993 1.00 52.75 84 PHE A C 1
ATOM 644 O O . PHE A 1 84 ? -20.648 1.307 26.010 1.00 52.75 84 PHE A O 1
ATOM 651 N N . ARG A 1 85 ? -19.384 -0.544 25.909 1.00 50.81 85 ARG A N 1
ATOM 652 C CA . ARG A 1 85 ? -20.490 -1.460 26.171 1.00 50.81 85 ARG A CA 1
ATOM 653 C C . ARG A 1 85 ? -20.940 -1.136 27.596 1.00 50.81 85 ARG A C 1
ATOM 655 O O . ARG A 1 85 ? -20.227 -1.473 28.537 1.00 50.81 85 ARG A O 1
ATOM 662 N N . LYS A 1 86 ? -22.090 -0.469 27.755 1.00 53.50 86 LYS A N 1
ATOM 663 C CA . LYS A 1 86 ? -22.800 -0.347 29.036 1.00 53.50 86 LYS A CA 1
ATOM 664 C C . LYS A 1 86 ? -23.271 -1.747 29.444 1.00 53.50 86 LYS A C 1
ATOM 666 O O . LYS A 1 86 ? -24.453 -2.057 29.401 1.00 53.50 86 LYS A O 1
ATOM 671 N N . LYS A 1 87 ? -22.340 -2.649 29.757 1.00 55.75 87 LYS A N 1
ATOM 672 C CA . LYS A 1 87 ? -22.663 -3.863 30.492 1.00 55.75 87 LYS A CA 1
ATOM 673 C C . LYS A 1 87 ? -22.868 -3.413 31.929 1.00 55.75 87 LYS A C 1
ATOM 675 O O . LYS A 1 87 ? -21.907 -3.260 32.675 1.00 55.75 87 LYS A O 1
ATOM 680 N N . VAL A 1 88 ? -24.121 -3.124 32.267 1.00 59.81 88 VAL A N 1
ATOM 681 C CA . VAL A 1 88 ? -24.557 -3.007 33.655 1.00 59.81 88 VAL A CA 1
ATOM 682 C C . VAL A 1 88 ? -24.420 -4.409 34.241 1.00 59.81 88 VAL A C 1
ATOM 684 O O . VAL A 1 88 ? -25.228 -5.287 33.954 1.00 59.81 88 VAL A O 1
ATOM 687 N N . PHE A 1 89 ? -23.330 -4.658 34.961 1.00 58.84 89 PHE A N 1
ATOM 688 C CA . PHE A 1 89 ? -23.222 -5.845 35.796 1.00 58.84 89 PHE A CA 1
ATOM 689 C C . PHE A 1 89 ? -23.985 -5.548 37.082 1.00 58.84 89 PHE A C 1
ATOM 691 O O . PHE A 1 89 ? -23.600 -4.656 37.836 1.00 58.84 89 PHE A O 1
ATOM 698 N N . VAL A 1 90 ? -25.087 -6.261 37.305 1.00 61.50 90 VAL A N 1
ATOM 699 C CA . VAL A 1 90 ? -25.788 -6.242 38.589 1.00 61.50 90 VAL A CA 1
ATOM 700 C C . VAL A 1 90 ? -25.035 -7.214 39.489 1.00 61.50 90 VAL A C 1
ATOM 702 O O . VAL A 1 90 ? -25.149 -8.425 39.329 1.00 61.50 90 VAL A O 1
ATOM 705 N N . ILE A 1 91 ? -24.180 -6.682 40.358 1.00 60.56 91 ILE A N 1
ATOM 706 C CA . ILE A 1 91 ? -23.436 -7.480 41.335 1.00 60.56 91 ILE A CA 1
ATOM 707 C C . ILE A 1 91 ? -24.388 -7.780 42.495 1.00 60.56 91 ILE A C 1
ATOM 709 O O . ILE A 1 91 ? -24.933 -6.859 43.102 1.00 60.56 91 ILE A O 1
ATOM 713 N N . SER A 1 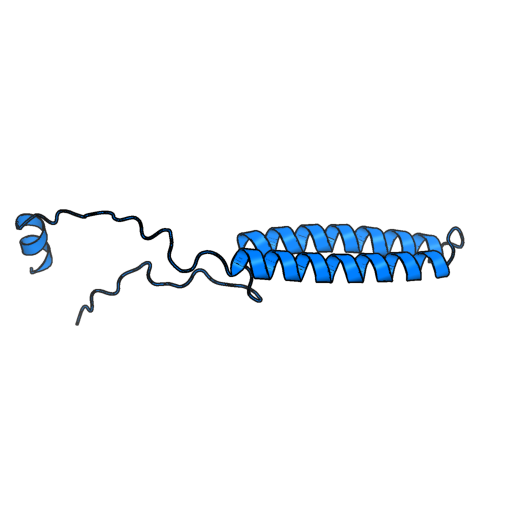92 ? -24.613 -9.062 42.785 1.00 64.81 92 SER A N 1
ATOM 714 C CA . SER A 1 92 ? -25.411 -9.489 43.936 1.00 64.81 92 SER A CA 1
ATOM 715 C C . SER A 1 92 ? -24.581 -9.404 45.218 1.00 64.81 92 SER A C 1
ATOM 717 O O . SER A 1 92 ? -23.389 -9.706 45.211 1.00 64.81 92 SER A O 1
ATOM 719 N N . ASN A 1 93 ? -25.206 -9.064 46.351 1.00 75.62 93 ASN A N 1
ATOM 720 C CA . ASN A 1 93 ? -24.538 -9.024 47.661 1.00 75.62 93 ASN A CA 1
ATOM 721 C C . ASN A 1 93 ? -23.841 -10.351 48.018 1.00 75.62 93 ASN A C 1
ATOM 723 O O . ASN A 1 93 ? -22.836 -10.347 48.725 1.00 75.62 93 ASN A O 1
ATOM 727 N N . LYS A 1 94 ? -24.337 -11.480 47.492 1.00 73.00 94 LYS A N 1
ATOM 728 C CA . LYS A 1 94 ? -23.715 -12.802 47.652 1.00 73.00 94 LYS A CA 1
ATOM 729 C C . LYS A 1 94 ? -22.349 -12.899 46.956 1.00 73.00 94 LYS A C 1
ATOM 731 O O . LYS A 1 94 ? -21.444 -13.513 47.512 1.00 73.00 94 LYS A O 1
ATOM 736 N N . ASP A 1 95 ? -22.187 -12.256 45.800 1.00 65.38 95 ASP A N 1
ATOM 737 C CA . ASP A 1 95 ? -20.918 -12.228 45.057 1.00 65.38 95 ASP A CA 1
ATOM 738 C C . ASP A 1 95 ? -19.889 -11.309 45.731 1.00 65.38 95 ASP A C 1
ATOM 740 O O . ASP A 1 95 ? -18.700 -11.619 45.748 1.00 65.38 95 ASP A O 1
ATOM 744 N N . LEU A 1 96 ? -20.338 -10.213 46.359 1.00 71.31 96 LEU A N 1
ATOM 745 C CA . LEU A 1 96 ? -19.473 -9.335 47.163 1.00 71.31 96 LEU A CA 1
ATOM 746 C C . LEU A 1 96 ? -18.914 -10.060 48.392 1.00 71.31 96 LEU A C 1
ATOM 748 O O . LEU A 1 96 ? -17.720 -9.980 48.669 1.00 71.31 96 LEU A O 1
ATOM 752 N N . LEU A 1 97 ? -19.769 -10.802 49.101 1.00 71.25 97 LEU A N 1
ATOM 753 C CA . LEU A 1 97 ? -19.388 -11.582 50.282 1.00 71.25 97 LEU A CA 1
ATOM 754 C C . LEU A 1 97 ? -18.367 -12.679 49.964 1.00 71.25 97 LEU A C 1
ATOM 756 O O . LEU A 1 97 ? -17.509 -12.971 50.791 1.00 71.25 97 LEU A O 1
ATOM 760 N N . HIS A 1 98 ? -18.438 -13.264 48.768 1.00 68.56 98 HIS A N 1
ATOM 761 C CA . HIS A 1 98 ? -17.509 -14.308 48.338 1.00 68.56 98 HIS A CA 1
ATOM 762 C C . HIS A 1 98 ? -16.152 -13.761 47.863 1.00 68.56 98 HIS A C 1
ATOM 764 O O . HIS A 1 98 ? -15.192 -14.521 47.782 1.00 68.56 98 HIS A O 1
ATOM 770 N N . SER A 1 99 ? -16.070 -12.461 47.555 1.00 67.31 99 SER A N 1
ATOM 771 C CA . SER A 1 99 ? -14.834 -11.774 47.153 1.00 67.31 99 SER A CA 1
ATOM 772 C C . SER A 1 99 ? -14.067 -11.148 48.326 1.00 67.31 99 SER A C 1
ATOM 774 O O . SER A 1 99 ? -12.932 -10.719 48.135 1.00 67.31 99 SER A O 1
ATOM 776 N N . LEU A 1 100 ? -14.692 -11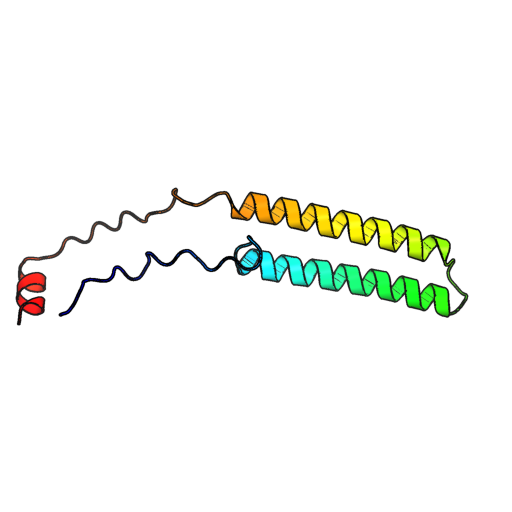.027 49.501 1.00 70.00 100 LEU A N 1
ATOM 777 C CA . LEU A 1 100 ? -14.116 -10.411 50.708 1.00 70.00 100 LEU A CA 1
ATOM 778 C C . LEU A 1 100 ? -13.495 -11.428 51.681 1.00 70.00 100 LEU A C 1
ATOM 780 O O . LEU A 1 100 ? -13.016 -11.032 52.742 1.00 70.00 100 LEU A O 1
ATOM 784 N N . LYS A 1 101 ? -13.543 -12.718 51.345 1.00 51.00 101 LYS A N 1
ATOM 785 C CA . LYS A 1 101 ? -13.027 -13.824 52.151 1.00 51.00 101 LYS A CA 1
ATOM 786 C C . LYS A 1 101 ? -11.781 -14.402 51.499 1.00 51.00 101 LYS A C 1
ATOM 788 O O . LYS A 1 101 ? -10.849 -14.733 52.258 1.00 51.00 101 LYS A O 1
#